Protein AF-A0A7Z3C523-F1 (afdb_monomer)

pLDDT: mean 71.42, std 12.94, range [42.44, 88.38]

Structure (mmCIF, N/CA/C/O backbone):
data_AF-A0A7Z3C523-F1
#
_entry.id   AF-A0A7Z3C523-F1
#
loop_
_atom_site.group_PDB
_atom_site.id
_atom_site.type_symbol
_atom_site.label_atom_id
_atom_site.label_alt_id
_atom_site.label_comp_id
_atom_site.label_asym_id
_atom_site.label_entity_id
_atom_site.label_seq_id
_atom_site.pdbx_PDB_ins_code
_atom_site.Cartn_x
_atom_site.Cartn_y
_atom_site.Cartn_z
_atom_site.occupancy
_atom_site.B_iso_or_equiv
_atom_site.auth_seq_id
_atom_site.auth_comp_id
_atom_site.auth_asym_id
_atom_site.auth_atom_id
_atom_site.pdbx_PDB_model_num
ATOM 1 N N . MET A 1 1 ? -10.509 -6.118 5.341 1.00 52.59 1 MET A N 1
ATOM 2 C CA . MET A 1 1 ? -9.992 -5.883 3.976 1.00 52.59 1 MET A CA 1
ATOM 3 C C . MET A 1 1 ? -8.775 -6.777 3.801 1.00 52.59 1 MET A C 1
ATOM 5 O O . MET A 1 1 ? -7.876 -6.672 4.622 1.00 52.59 1 MET A O 1
ATOM 9 N N . LYS A 1 2 ? -8.774 -7.718 2.848 1.00 52.62 2 LYS A N 1
ATOM 10 C CA . LYS A 1 2 ? -7.589 -8.544 2.566 1.00 52.62 2 LYS A CA 1
ATOM 11 C C . LYS A 1 2 ? -6.796 -7.827 1.483 1.00 52.62 2 LYS A C 1
ATOM 13 O O . LYS A 1 2 ? -7.249 -7.764 0.349 1.00 52.62 2 LYS A O 1
ATOM 18 N N . ILE A 1 3 ? -5.682 -7.211 1.855 1.00 55.28 3 ILE A N 1
ATOM 19 C CA . ILE A 1 3 ? -4.764 -6.637 0.875 1.00 55.28 3 ILE A CA 1
ATOM 20 C C . ILE A 1 3 ? -3.689 -7.685 0.628 1.00 55.28 3 ILE A C 1
ATOM 22 O O . ILE A 1 3 ? -2.849 -7.932 1.486 1.00 55.28 3 ILE A O 1
ATOM 26 N N . GLU A 1 4 ? -3.755 -8.343 -0.524 1.00 59.62 4 GLU A 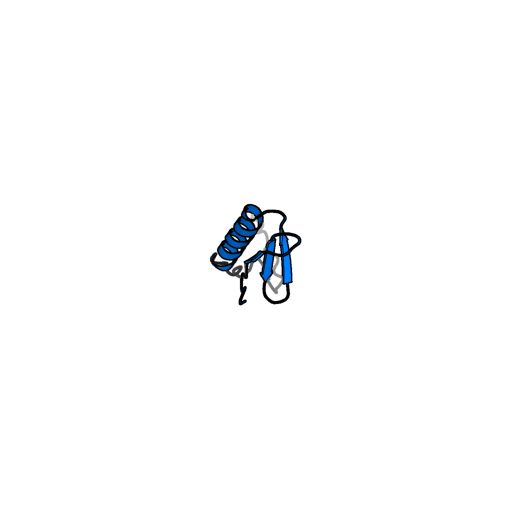N 1
ATOM 27 C CA . GLU A 1 4 ? -2.732 -9.295 -0.952 1.00 59.62 4 GLU A CA 1
ATOM 28 C C . GLU A 1 4 ? -1.670 -8.552 -1.758 1.00 59.62 4 GLU A C 1
ATOM 30 O O . GLU A 1 4 ? -1.852 -8.253 -2.937 1.00 59.62 4 GLU A O 1
ATOM 35 N N . ILE A 1 5 ? -0.561 -8.228 -1.094 1.00 61.06 5 ILE A N 1
ATOM 36 C CA . ILE A 1 5 ? 0.531 -7.454 -1.679 1.00 61.06 5 ILE A CA 1
ATOM 37 C C . ILE A 1 5 ? 1.442 -8.396 -2.461 1.00 61.06 5 ILE A C 1
ATOM 39 O O . ILE A 1 5 ? 2.391 -8.977 -1.934 1.00 61.06 5 ILE A O 1
ATOM 43 N N . ILE A 1 6 ? 1.144 -8.544 -3.746 1.00 64.75 6 ILE A N 1
ATOM 44 C CA . ILE A 1 6 ? 1.953 -9.344 -4.663 1.00 64.75 6 ILE A CA 1
ATOM 45 C C . ILE A 1 6 ? 2.870 -8.391 -5.425 1.00 64.75 6 ILE A C 1
ATOM 47 O O . ILE A 1 6 ? 2.407 -7.636 -6.276 1.00 64.75 6 ILE A O 1
ATOM 51 N N . GLN A 1 7 ? 4.166 -8.423 -5.115 1.00 64.62 7 GLN A N 1
ATOM 52 C CA . GLN A 1 7 ? 5.188 -7.739 -5.908 1.00 64.62 7 GLN A CA 1
ATOM 53 C C . GLN A 1 7 ? 5.520 -8.609 -7.121 1.00 64.62 7 GLN A C 1
ATOM 55 O O . GLN A 1 7 ? 6.067 -9.701 -6.967 1.00 64.62 7 GLN A O 1
ATOM 60 N N . ARG A 1 8 ? 5.199 -8.136 -8.328 1.00 67.38 8 ARG A N 1
ATOM 61 C CA . ARG A 1 8 ? 5.678 -8.763 -9.567 1.00 67.38 8 ARG A CA 1
ATOM 62 C C . ARG A 1 8 ? 6.597 -7.827 -10.330 1.00 67.38 8 ARG A C 1
ATOM 64 O O . ARG A 1 8 ? 6.267 -6.662 -10.545 1.00 67.38 8 ARG A O 1
ATOM 71 N N . HIS A 1 9 ? 7.709 -8.386 -10.793 1.00 69.06 9 HIS A N 1
ATOM 72 C CA . HIS A 1 9 ? 8.510 -7.778 -11.841 1.00 69.06 9 HIS A CA 1
ATOM 73 C C . HIS A 1 9 ? 7.735 -7.883 -13.159 1.00 69.06 9 HIS A C 1
ATOM 75 O O . HIS A 1 9 ? 7.442 -8.983 -13.630 1.00 69.06 9 HIS A O 1
ATOM 81 N N . SER A 1 10 ? 7.349 -6.739 -13.711 1.00 67.94 10 SER A N 1
ATOM 82 C CA . SER A 1 10 ? 6.681 -6.614 -15.005 1.00 67.94 10 SER A CA 1
ATOM 83 C C . SER A 1 10 ? 7.672 -6.028 -16.017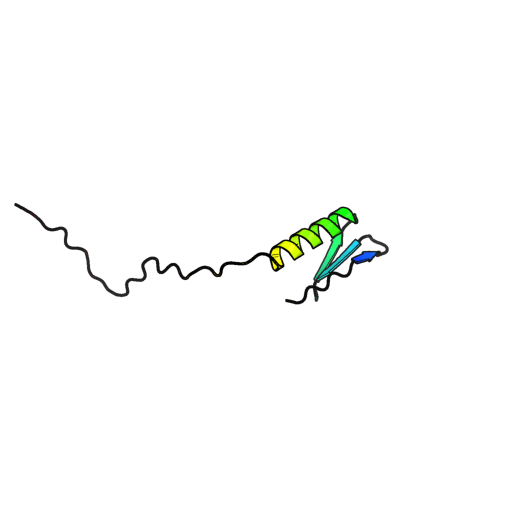 1.00 67.94 10 SER A C 1
ATOM 85 O O . SER A 1 10 ? 8.605 -5.341 -15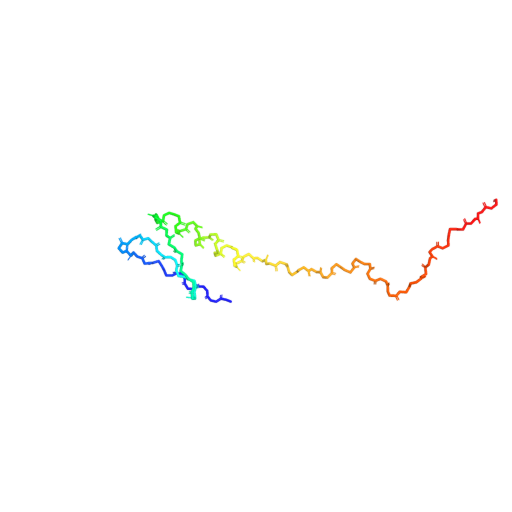.603 1.00 67.94 10 SER A O 1
ATOM 87 N N . PRO A 1 11 ? 7.483 -6.243 -17.331 1.00 70.62 11 PRO A N 1
ATOM 88 C CA . PRO A 1 11 ? 8.359 -5.654 -18.348 1.00 70.62 11 PRO A CA 1
ATOM 89 C C . PRO A 1 11 ? 8.490 -4.125 -18.224 1.00 70.62 11 PRO A C 1
ATOM 91 O O . PRO A 1 11 ? 9.521 -3.568 -18.578 1.00 70.62 11 PRO A O 1
ATOM 94 N N . ASP A 1 12 ? 7.470 -3.466 -17.666 1.00 69.81 12 ASP A N 1
ATOM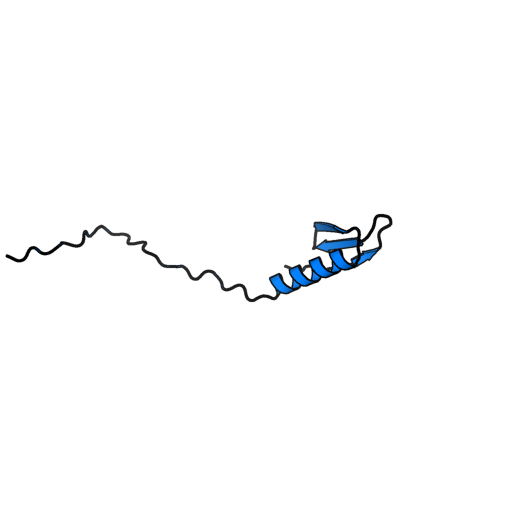 95 C CA . ASP A 1 12 ? 7.414 -2.016 -17.455 1.00 69.81 12 ASP A CA 1
ATOM 96 C C . ASP A 1 12 ? 7.754 -1.557 -16.017 1.00 69.81 12 ASP A C 1
ATOM 98 O O . ASP A 1 12 ? 7.498 -0.402 -15.677 1.00 69.81 12 ASP A O 1
ATOM 102 N N . GLY A 1 13 ? 8.246 -2.437 -15.133 1.00 78.94 13 GLY A N 1
ATOM 103 C CA . GLY A 1 13 ? 8.629 -2.081 -13.755 1.00 78.94 13 GLY A CA 1
ATOM 104 C C . GLY A 1 13 ? 7.935 -2.889 -12.652 1.00 78.94 13 GLY A C 1
ATOM 105 O O . GLY A 1 13 ? 7.630 -4.072 -12.813 1.00 78.94 13 GLY A O 1
ATOM 106 N N . TRP A 1 14 ? 7.711 -2.261 -11.494 1.00 81.44 14 TRP A N 1
ATOM 107 C CA . TRP A 1 14 ? 7.190 -2.912 -10.285 1.00 81.44 14 TRP A CA 1
ATOM 108 C C . TRP A 1 14 ? 5.698 -2.651 -10.111 1.00 81.44 14 TRP A C 1
ATOM 110 O O . TRP A 1 14 ? 5.241 -1.523 -10.274 1.00 81.44 14 TRP A O 1
ATOM 120 N N . VAL A 1 15 ? 4.929 -3.677 -9.744 1.00 81.94 15 VAL A N 1
ATOM 121 C CA . VAL A 1 15 ? 3.481 -3.539 -9.516 1.00 81.94 15 VAL A CA 1
ATOM 122 C C . VAL A 1 15 ? 3.109 -4.062 -8.136 1.00 81.94 15 VAL A C 1
ATOM 124 O O . VAL A 1 15 ? 3.515 -5.159 -7.754 1.00 81.94 15 VAL A O 1
ATOM 127 N N . VAL A 1 16 ? 2.326 -3.265 -7.408 1.00 82.38 16 VAL A N 1
ATOM 128 C CA . VAL A 1 16 ? 1.683 -3.632 -6.145 1.00 82.38 16 VAL A CA 1
ATOM 129 C C . VAL A 1 16 ? 0.208 -3.901 -6.416 1.00 82.38 16 VAL A C 1
ATOM 131 O O . VAL A 1 16 ? -0.527 -3.009 -6.846 1.00 82.38 16 VAL A O 1
ATOM 134 N N . HIS A 1 17 ? -0.220 -5.136 -6.162 1.00 81.62 17 HIS A N 1
ATOM 135 C CA . HIS A 1 17 ? -1.624 -5.533 -6.226 1.00 81.62 17 HIS A CA 1
ATOM 136 C C . HIS A 1 17 ? -2.312 -5.285 -4.876 1.00 81.62 17 HIS A C 1
ATOM 138 O O . HIS A 1 17 ? -1.739 -5.533 -3.819 1.00 81.62 17 HIS A O 1
ATOM 144 N N . MET A 1 18 ? -3.537 -4.770 -4.919 1.00 82.25 18 MET A N 1
ATOM 145 C CA . MET A 1 18 ? -4.392 -4.509 -3.762 1.00 82.25 18 MET A CA 1
ATOM 146 C C . MET A 1 18 ? -5.822 -4.913 -4.122 1.00 82.25 18 MET A C 1
ATOM 148 O O . MET A 1 18 ? -6.601 -4.091 -4.603 1.00 82.25 18 MET A O 1
ATOM 152 N N . ASP A 1 19 ? -6.164 -6.186 -3.916 1.00 77.56 19 ASP A N 1
ATOM 153 C CA . ASP A 1 19 ? -7.447 -6.757 -4.351 1.00 77.56 19 ASP A CA 1
ATOM 154 C C . ASP A 1 19 ? -7.673 -6.487 -5.859 1.00 77.56 19 ASP A C 1
ATOM 156 O O . ASP A 1 19 ? -6.925 -6.997 -6.695 1.00 77.56 19 ASP A O 1
ATOM 160 N N . ARG A 1 20 ? -8.636 -5.637 -6.232 1.00 79.75 20 ARG A N 1
ATOM 161 C CA . ARG A 1 20 ? -8.894 -5.234 -7.631 1.00 79.75 20 ARG A CA 1
ATOM 162 C C . ARG A 1 20 ? -8.051 -4.058 -8.137 1.00 79.75 20 ARG A C 1
ATOM 164 O O . ARG A 1 20 ? -8.149 -3.713 -9.313 1.00 79.75 20 ARG A O 1
ATOM 171 N N . LEU A 1 21 ? -7.259 -3.421 -7.280 1.00 81.62 21 LEU A N 1
ATOM 172 C CA . LEU A 1 21 ? -6.447 -2.254 -7.622 1.00 81.62 21 LEU A CA 1
ATOM 173 C C . LEU A 1 21 ? -4.995 -2.653 -7.894 1.00 81.62 21 LEU A C 1
ATOM 175 O O . LEU A 1 21 ? -4.447 -3.547 -7.253 1.00 81.62 21 LEU A O 1
ATOM 179 N N . GLN A 1 22 ? -4.362 -1.968 -8.843 1.00 85.38 22 GLN A N 1
ATOM 180 C CA . GLN A 1 22 ? -2.954 -2.157 -9.188 1.00 85.38 22 GLN A CA 1
ATOM 181 C C . GLN A 1 22 ? -2.263 -0.797 -9.224 1.00 85.38 22 GLN A C 1
ATOM 183 O O . GLN A 1 22 ? -2.763 0.131 -9.859 1.00 85.38 22 GLN A O 1
ATOM 188 N N . VAL A 1 23 ? -1.116 -0.683 -8.557 1.00 84.00 23 VAL A N 1
ATOM 189 C CA . VAL A 1 23 ? -0.298 0.538 -8.546 1.00 84.00 23 VAL A CA 1
ATOM 190 C C . VAL A 1 23 ? 1.085 0.205 -9.085 1.00 84.00 23 VAL A C 1
ATOM 192 O O . VAL A 1 23 ? 1.722 -0.745 -8.631 1.00 84.00 23 VAL A O 1
ATOM 195 N N . ARG A 1 24 ? 1.528 0.974 -10.083 1.00 86.00 24 ARG A N 1
ATOM 196 C CA . ARG A 1 24 ? 2.811 0.784 -10.769 1.00 86.00 24 ARG A CA 1
ATOM 197 C C . ARG A 1 24 ? 3.863 1.715 -10.171 1.00 86.00 24 ARG A C 1
ATOM 199 O O . ARG A 1 24 ? 3.566 2.868 -9.869 1.00 86.00 24 ARG A O 1
ATOM 206 N N . PHE A 1 25 ? 5.087 1.220 -10.056 1.00 84.81 25 PHE A N 1
ATOM 207 C CA . PHE A 1 25 ? 6.249 1.933 -9.546 1.00 84.81 25 PHE A CA 1
ATOM 208 C C . PHE A 1 25 ? 7.444 1.721 -10.471 1.00 84.81 25 PHE A C 1
ATOM 210 O O . PHE A 1 25 ? 7.649 0.635 -11.016 1.00 84.81 25 PHE A O 1
ATOM 217 N N . ASN A 1 26 ? 8.268 2.758 -10.591 1.00 85.44 26 ASN A N 1
ATOM 218 C CA . ASN A 1 26 ? 9.478 2.720 -11.412 1.00 85.44 26 ASN A CA 1
ATOM 219 C C . ASN A 1 26 ? 10.661 2.062 -10.679 1.00 85.44 26 ASN A C 1
ATOM 221 O O . ASN A 1 26 ? 11.613 1.628 -11.318 1.00 85.44 26 ASN A O 1
ATOM 225 N N . SER A 1 27 ? 10.580 1.946 -9.347 1.00 83.25 27 SER A N 1
ATOM 226 C CA . SER A 1 27 ? 11.642 1.401 -8.497 1.00 83.25 27 SER A CA 1
ATOM 227 C C . SER A 1 27 ? 11.088 0.481 -7.412 1.00 83.25 27 SER A C 1
ATOM 229 O O . SER A 1 27 ? 10.027 0.742 -6.841 1.00 83.25 27 SER A O 1
ATOM 231 N N . LEU A 1 28 ? 11.864 -0.551 -7.067 1.00 82.31 28 LEU A N 1
ATOM 232 C CA . LEU A 1 28 ? 11.554 -1.481 -5.977 1.00 82.31 28 LEU A CA 1
ATOM 233 C C . LEU A 1 28 ? 11.396 -0.756 -4.636 1.00 82.31 28 LEU A C 1
ATOM 235 O O . LEU A 1 28 ? 10.478 -1.049 -3.879 1.00 82.31 28 LEU A O 1
ATOM 239 N N . GLU A 1 29 ? 12.273 0.208 -4.356 1.00 86.62 29 GLU A N 1
ATOM 240 C CA . GLU A 1 29 ? 12.276 0.952 -3.093 1.00 86.62 29 GLU A CA 1
ATOM 241 C C . GLU A 1 29 ? 10.964 1.722 -2.880 1.00 86.62 29 GLU A C 1
ATOM 243 O O . GLU A 1 29 ? 10.374 1.657 -1.805 1.00 86.62 29 GLU A O 1
ATOM 248 N N . GLN A 1 30 ? 10.440 2.355 -3.937 1.00 86.69 30 GLN A N 1
ATOM 249 C CA . GLN A 1 30 ? 9.153 3.054 -3.889 1.00 86.69 30 GLN A CA 1
ATOM 250 C C . GLN A 1 30 ? 7.986 2.089 -3.670 1.00 86.69 30 GLN A C 1
ATOM 252 O O . GLN A 1 30 ? 7.116 2.357 -2.841 1.00 86.69 30 GLN A O 1
ATOM 257 N N . ALA A 1 31 ? 7.986 0.954 -4.377 1.00 85.31 31 ALA A N 1
ATOM 258 C CA . ALA A 1 31 ? 6.973 -0.079 -4.185 1.00 85.31 31 ALA A CA 1
ATOM 259 C C . ALA A 1 31 ? 6.998 -0.608 -2.742 1.00 85.31 31 ALA A C 1
ATOM 261 O O . ALA A 1 31 ? 5.948 -0.764 -2.120 1.00 85.31 31 ALA A O 1
ATOM 262 N N . ARG A 1 32 ? 8.193 -0.828 -2.181 1.00 85.06 32 ARG A N 1
ATOM 263 C CA . ARG A 1 32 ? 8.363 -1.323 -0.815 1.00 85.06 32 ARG A CA 1
ATOM 264 C C . ARG A 1 32 ? 7.925 -0.303 0.230 1.00 85.06 32 ARG A C 1
ATOM 266 O O . ARG A 1 32 ? 7.189 -0.678 1.136 1.00 85.06 32 ARG A O 1
ATOM 273 N N . ALA A 1 33 ? 8.322 0.960 0.089 1.00 88.38 33 ALA A N 1
ATOM 274 C CA . ALA A 1 33 ? 7.917 2.033 0.996 1.00 88.38 33 ALA A CA 1
ATOM 275 C C . ALA A 1 33 ? 6.392 2.230 1.001 1.00 88.38 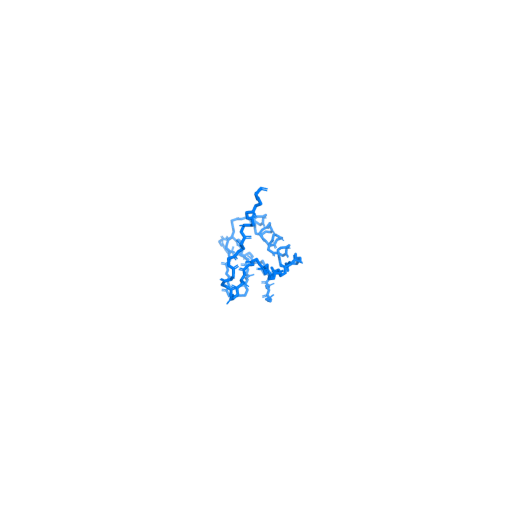33 ALA A C 1
ATOM 277 O O . ALA A 1 33 ? 5.786 2.388 2.059 1.00 88.38 33 ALA A O 1
ATOM 278 N N . PHE A 1 34 ? 5.755 2.149 -0.173 1.00 87.31 34 PHE A N 1
ATOM 279 C CA . PHE A 1 34 ? 4.298 2.210 -0.287 1.00 87.31 34 PHE A CA 1
ATOM 280 C C . PHE A 1 34 ? 3.611 1.061 0.461 1.00 87.31 34 PHE A C 1
ATOM 282 O O . PHE A 1 34 ? 2.659 1.283 1.207 1.00 87.31 34 PHE A O 1
ATOM 289 N N . VAL A 1 35 ? 4.111 -0.163 0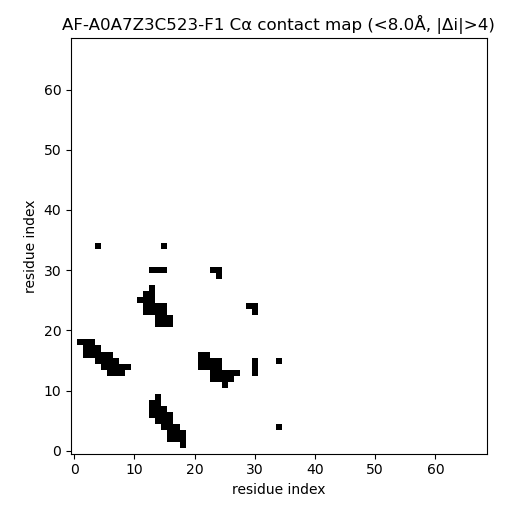.273 1.00 84.62 35 VAL A N 1
ATOM 290 C CA . VAL A 1 35 ? 3.616 -1.368 0.949 1.00 84.62 35 VAL A CA 1
ATOM 291 C C . VAL A 1 35 ? 3.756 -1.258 2.463 1.00 84.62 35 VAL A C 1
ATOM 293 O O . VAL A 1 35 ? 2.798 -1.536 3.180 1.00 84.62 35 VAL A O 1
ATOM 296 N N . ASP A 1 36 ? 4.921 -0.825 2.937 1.00 86.25 36 ASP A N 1
ATOM 297 C CA . ASP A 1 36 ? 5.221 -0.679 4.361 1.00 86.25 36 ASP A CA 1
ATOM 298 C C . ASP A 1 36 ? 4.284 0.342 5.024 1.00 86.25 36 ASP A C 1
ATOM 300 O O . ASP A 1 36 ? 3.603 0.035 6.003 1.00 86.25 36 ASP A O 1
ATOM 304 N N . GLN A 1 37 ? 4.119 1.512 4.398 1.00 87.12 3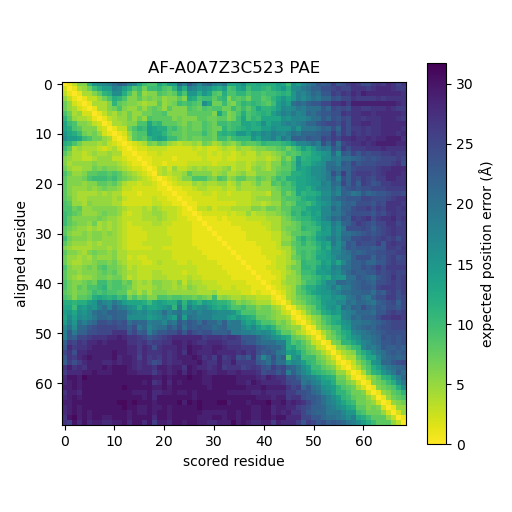7 GLN A N 1
ATOM 305 C CA . GLN A 1 37 ? 3.195 2.544 4.864 1.00 87.12 37 GLN A CA 1
ATOM 306 C C . GLN A 1 37 ? 1.736 2.064 4.861 1.00 87.12 37 GLN A C 1
ATOM 308 O O . GLN A 1 37 ? 0.975 2.373 5.782 1.00 87.12 37 GLN A O 1
ATOM 313 N N . LEU A 1 38 ? 1.316 1.339 3.820 1.00 85.00 38 LEU A N 1
ATOM 314 C CA . LEU A 1 38 ? -0.045 0.820 3.723 1.00 85.00 38 LEU A CA 1
ATOM 315 C C . LEU A 1 38 ? -0.317 -0.205 4.828 1.00 85.00 38 LEU A C 1
ATOM 317 O O . LEU A 1 38 ? -1.347 -0.121 5.497 1.00 85.00 38 LEU A O 1
ATOM 321 N N . GLN A 1 39 ? 0.624 -1.121 5.054 1.00 83.12 39 GLN A N 1
ATOM 322 C CA . GLN A 1 39 ? 0.526 -2.125 6.105 1.00 83.12 39 GLN A CA 1
ATOM 323 C C . GLN A 1 39 ? 0.496 -1.477 7.492 1.00 83.12 39 GLN A C 1
ATOM 325 O O . GLN A 1 39 ? -0.372 -1.816 8.294 1.00 83.12 39 GLN A O 1
ATOM 330 N N . ALA A 1 40 ? 1.366 -0.494 7.743 1.00 85.56 40 ALA A N 1
ATOM 331 C CA . ALA A 1 40 ? 1.394 0.252 8.996 1.00 85.56 40 ALA A CA 1
ATOM 332 C C . ALA A 1 40 ? 0.071 0.979 9.263 1.00 85.56 40 ALA A C 1
ATOM 334 O O . ALA A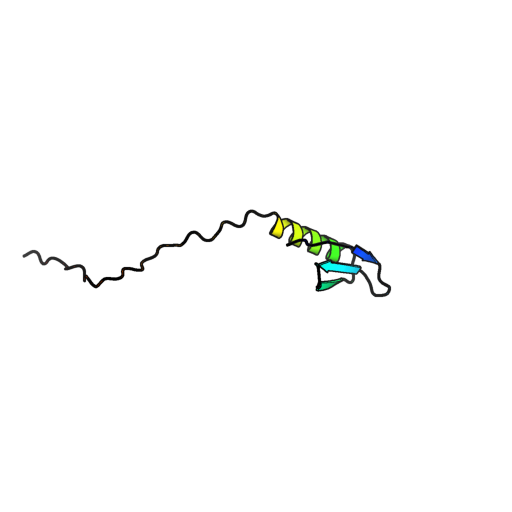 1 40 ? -0.402 1.007 10.394 1.00 85.56 40 ALA A O 1
ATOM 335 N N . ARG A 1 41 ? -0.572 1.538 8.228 1.00 84.19 41 ARG A N 1
ATOM 336 C CA . ARG A 1 41 ? -1.886 2.179 8.384 1.00 84.19 41 ARG A CA 1
ATOM 337 C C . ARG A 1 41 ? -3.005 1.186 8.663 1.00 84.19 41 ARG A C 1
ATOM 339 O O . ARG A 1 41 ? -3.922 1.558 9.372 1.00 84.19 41 ARG A O 1
ATOM 346 N N . ILE A 1 42 ? -2.957 -0.022 8.108 1.00 81.94 42 ILE A N 1
ATOM 347 C CA . ILE A 1 42 ? -3.981 -1.055 8.344 1.00 81.94 42 ILE A CA 1
ATOM 348 C C . ILE A 1 42 ? -3.841 -1.665 9.734 1.00 81.94 42 ILE A C 1
ATOM 350 O O . ILE A 1 42 ? -4.848 -1.968 10.368 1.00 81.94 42 ILE A O 1
ATOM 354 N N . ASP A 1 43 ? -2.601 -1.865 10.175 1.00 79.00 43 ASP A N 1
ATOM 355 C CA . ASP A 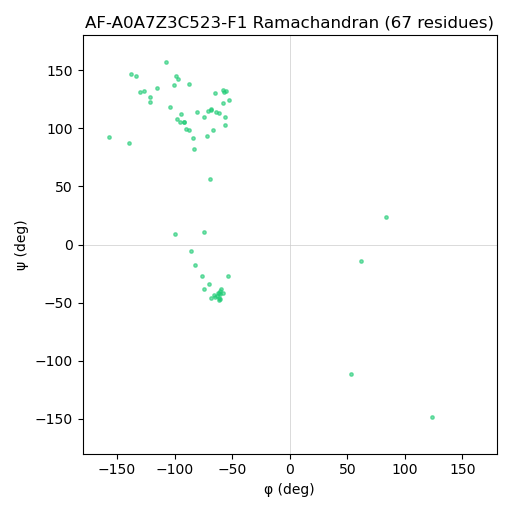1 43 ? -2.290 -2.405 11.497 1.00 79.00 43 ASP A CA 1
ATOM 356 C C . ASP A 1 43 ? -2.483 -1.362 12.606 1.00 79.00 43 ASP A C 1
ATOM 358 O O . ASP A 1 43 ? -2.807 -1.706 13.743 1.00 79.00 43 ASP A O 1
ATOM 362 N N . ALA A 1 44 ? -2.338 -0.074 12.274 1.00 79.62 44 ALA A N 1
ATOM 363 C CA . ALA A 1 44 ? -2.514 0.998 13.236 1.00 79.62 44 ALA A CA 1
ATOM 364 C C . ALA A 1 44 ? -3.898 0.917 13.904 1.00 79.62 44 ALA A C 1
ATOM 366 O O . ALA A 1 44 ? -4.922 0.850 13.215 1.00 79.62 44 ALA A O 1
ATOM 367 N N . PRO A 1 45 ? -3.966 1.013 15.245 1.00 76.88 45 PRO A N 1
ATOM 368 C CA . PRO A 1 45 ? -5.236 1.101 15.938 1.00 76.88 45 PRO A CA 1
ATOM 369 C C . PRO A 1 45 ? -5.945 2.371 15.468 1.00 76.88 45 PRO A C 1
ATOM 371 O O . PRO A 1 45 ? -5.488 3.486 15.715 1.00 76.88 45 PRO A O 1
ATOM 374 N N . HIS A 1 46 ? -7.058 2.210 14.758 1.00 70.25 46 HIS A N 1
ATOM 375 C CA . HIS A 1 46 ? -7.943 3.313 14.414 1.00 70.25 46 HIS A CA 1
ATOM 376 C C . HIS A 1 46 ? -8.934 3.495 15.564 1.00 70.25 46 HIS A C 1
ATOM 378 O O . HIS A 1 46 ? -9.912 2.744 15.630 1.00 70.25 46 HIS A O 1
ATOM 384 N N . PRO A 1 47 ? -8.714 4.444 16.496 1.00 71.94 47 PRO A N 1
ATOM 385 C CA . PRO A 1 47 ? -9.737 4.760 17.474 1.00 71.94 47 PRO A CA 1
ATOM 386 C C . PRO A 1 47 ? -10.986 5.186 16.709 1.00 71.94 47 PRO A C 1
ATOM 388 O O . PRO A 1 47 ? -10.954 6.120 15.905 1.00 71.94 47 PRO A O 1
ATOM 391 N N . TRP A 1 48 ? -12.086 4.473 16.939 1.00 62.16 48 TRP A N 1
ATOM 392 C CA . TRP A 1 48 ? -13.377 4.906 16.436 1.00 62.16 48 TRP A CA 1
ATOM 393 C C . TRP A 1 48 ? -13.634 6.310 16.988 1.00 62.16 48 TRP A C 1
ATOM 395 O O . TRP A 1 48 ? -13.431 6.503 18.195 1.00 62.16 48 TRP A O 1
ATOM 405 N N . PRO A 1 49 ? -14.032 7.296 16.159 1.00 72.00 49 PRO A N 1
ATOM 406 C CA . PRO A 1 49 ? -14.399 8.599 16.676 1.00 72.00 49 PRO A CA 1
ATOM 407 C C . PRO A 1 49 ? -15.504 8.364 17.696 1.00 72.00 49 PRO A C 1
ATOM 409 O O . PRO A 1 49 ? -16.609 7.930 17.361 1.00 72.00 49 PRO A O 1
ATOM 412 N N . GLN A 1 50 ? -15.170 8.575 18.967 1.00 76.00 50 GLN A N 1
ATOM 413 C CA . GLN A 1 50 ? -16.175 8.534 20.008 1.00 76.00 50 GLN A CA 1
ATOM 414 C C . GLN A 1 50 ? -17.204 9.585 19.612 1.00 76.00 50 GLN A C 1
ATOM 416 O O . GLN A 1 50 ? -16.789 10.674 19.198 1.00 76.00 50 GLN A O 1
ATOM 421 N N . PRO A 1 51 ? -18.511 9.272 19.653 1.00 69.19 51 PRO A N 1
ATOM 422 C CA . PRO A 1 51 ? -19.522 10.270 19.390 1.00 69.19 51 PRO A CA 1
ATOM 423 C C . PRO A 1 51 ? -19.260 11.398 20.375 1.00 69.19 51 PRO A C 1
ATOM 425 O O . PRO A 1 51 ? -19.534 11.280 21.570 1.00 69.19 51 PRO A O 1
ATOM 428 N N . VAL A 1 52 ? -18.662 12.480 19.878 1.00 64.81 52 VAL A N 1
ATOM 429 C CA . VAL A 1 52 ? -18.603 13.709 20.627 1.00 64.81 52 VAL A CA 1
ATOM 430 C C . VAL A 1 52 ? -20.060 14.123 20.688 1.00 64.81 52 VAL A C 1
ATOM 432 O O . VAL A 1 52 ? -20.645 14.626 19.732 1.00 64.81 52 VAL A O 1
ATOM 435 N N . VAL A 1 53 ? -20.699 13.815 21.809 1.00 62.44 53 VAL A N 1
ATOM 436 C CA . VAL A 1 53 ? -21.995 14.369 22.179 1.00 62.44 53 VAL A CA 1
ATOM 437 C C . VAL A 1 53 ? -21.785 15.854 22.488 1.00 62.44 53 VAL A C 1
ATOM 439 O O . VAL A 1 53 ? -22.059 16.334 23.583 1.00 62.44 53 VAL A O 1
ATOM 442 N N . GLN A 1 54 ? -21.239 16.610 21.531 1.00 60.91 54 GLN A N 1
ATOM 443 C CA . GLN A 1 54 ? -21.119 18.052 21.622 1.00 60.91 54 GLN A CA 1
ATOM 444 C C . GLN A 1 54 ? -22.455 18.645 21.192 1.00 60.91 54 GLN A C 1
ATOM 446 O O . GLN A 1 54 ? -22.672 19.045 20.055 1.00 60.91 54 GLN A O 1
ATOM 451 N N . GLY A 1 55 ? -23.377 18.672 22.149 1.00 59.38 55 GLY A N 1
ATOM 452 C CA . GLY A 1 55 ? -24.385 19.721 22.188 1.00 59.38 55 GLY A CA 1
ATOM 453 C C . GLY A 1 55 ? -25.628 19.540 21.325 1.00 59.38 55 GLY A C 1
ATOM 454 O O . GLY A 1 55 ? -26.299 20.541 21.085 1.00 59.38 55 GLY A O 1
ATOM 455 N N . TRP A 1 56 ? -26.029 18.324 20.939 1.00 59.78 56 TRP A N 1
ATOM 456 C CA . TRP A 1 56 ? -27.442 18.156 20.589 1.00 59.78 56 TRP A CA 1
ATOM 457 C C . TRP A 1 56 ? -28.283 18.209 21.869 1.00 59.78 56 TRP A C 1
ATOM 459 O O . TRP A 1 56 ? -28.441 17.219 22.582 1.00 59.78 56 TRP A O 1
ATOM 469 N N . ARG A 1 57 ? -28.781 19.406 22.198 1.00 61.19 57 ARG A N 1
ATOM 470 C CA . ARG A 1 57 ? -29.880 19.586 23.148 1.00 61.19 57 ARG A CA 1
ATOM 471 C C . ARG A 1 57 ? -31.182 19.657 22.351 1.00 61.19 57 ARG A C 1
ATOM 473 O O . ARG A 1 57 ? -31.380 20.656 21.664 1.00 61.19 57 ARG A O 1
ATOM 480 N N . PRO A 1 58 ? -32.082 18.668 22.455 1.00 58.56 58 PRO A N 1
ATOM 481 C CA . PRO A 1 58 ? -33.358 18.717 21.750 1.00 58.56 58 PRO A CA 1
ATOM 482 C C . PRO A 1 58 ? -34.393 19.683 22.335 1.00 58.56 58 PRO A C 1
ATOM 484 O O . PRO A 1 58 ? -35.543 19.604 21.926 1.00 58.56 58 PRO A O 1
ATOM 487 N N . ASP A 1 59 ? -34.052 20.571 23.281 1.00 58.69 59 ASP A N 1
ATOM 488 C CA . ASP A 1 59 ? -35.072 21.434 23.893 1.00 58.69 59 ASP A CA 1
ATOM 489 C C . ASP A 1 59 ? -34.530 22.738 24.527 1.00 58.69 59 ASP A C 1
ATOM 491 O O . ASP A 1 59 ? -34.085 22.793 25.675 1.00 58.69 59 ASP A O 1
ATOM 495 N N . GLY A 1 60 ? -34.524 23.810 23.732 1.00 57.91 60 GLY A N 1
ATOM 496 C CA . GLY A 1 60 ? -35.303 25.037 23.974 1.00 57.91 60 GLY A CA 1
ATOM 497 C C . GLY A 1 60 ? -35.129 25.940 25.210 1.00 57.91 60 GLY A C 1
ATOM 498 O O . GLY A 1 60 ? -35.635 27.062 25.156 1.00 57.91 60 GLY A O 1
ATOM 499 N N . ARG A 1 61 ? -34.460 25.579 26.316 1.00 53.41 61 ARG A N 1
ATOM 500 C CA . ARG A 1 61 ? -34.427 26.484 27.495 1.00 53.41 61 ARG A CA 1
ATOM 501 C C . ARG A 1 61 ? -33.240 27.446 27.510 1.00 53.41 61 ARG A C 1
ATOM 503 O O . ARG A 1 61 ? -32.117 27.085 27.852 1.00 53.41 61 ARG A O 1
ATOM 510 N N . ARG A 1 62 ? -33.543 28.714 27.209 1.00 53.66 62 ARG A N 1
ATOM 511 C CA . ARG A 1 62 ? -32.692 29.892 27.440 1.00 53.66 62 ARG A CA 1
ATOM 512 C C . ARG A 1 62 ? -32.255 29.928 28.912 1.00 53.66 62 ARG A C 1
ATOM 514 O O . ARG A 1 62 ? -33.104 29.940 29.801 1.00 53.66 62 ARG A O 1
ATOM 521 N N . ALA A 1 63 ? -30.948 29.968 29.174 1.00 51.88 63 ALA A N 1
ATOM 522 C CA . ALA A 1 63 ? -30.432 30.239 30.512 1.00 51.88 63 ALA A CA 1
ATOM 523 C C . ALA A 1 63 ? -30.836 31.668 30.913 1.00 51.88 63 ALA A C 1
ATOM 525 O O . ALA A 1 63 ? -30.423 32.638 30.278 1.00 51.88 63 ALA A O 1
ATOM 526 N N . ALA A 1 64 ? -31.694 31.790 31.926 1.00 50.16 64 ALA A N 1
ATOM 527 C CA . ALA A 1 64 ? -32.065 33.072 32.504 1.00 50.16 64 ALA A CA 1
ATOM 528 C C . ALA A 1 64 ? -30.849 33.669 33.225 1.00 50.16 64 ALA A C 1
ATOM 530 O O . ALA A 1 64 ? -30.357 33.102 34.200 1.00 50.16 64 ALA A O 1
ATOM 531 N N . VAL A 1 65 ? -30.372 34.818 32.743 1.00 53.00 65 VAL A N 1
ATOM 532 C CA . VAL A 1 65 ? -29.405 35.641 33.472 1.00 53.00 65 VAL A CA 1
ATOM 533 C C . VAL A 1 65 ? -30.160 36.339 34.601 1.00 53.00 65 VAL A C 1
ATOM 535 O O . VAL A 1 65 ? -31.049 37.158 34.373 1.00 53.00 65 VAL A O 1
ATOM 538 N N . GLY A 1 66 ? -29.885 35.921 35.835 1.00 42.44 66 GLY A N 1
ATOM 539 C CA . GLY A 1 66 ? -30.506 36.474 37.030 1.00 42.44 66 GLY A CA 1
ATOM 540 C C . GLY A 1 66 ? -30.039 37.905 37.266 1.00 42.44 66 GLY A C 1
ATOM 541 O O . GLY A 1 66 ? -28.865 38.137 37.544 1.00 42.44 66 GLY A O 1
ATOM 542 N N . GLY A 1 67 ? -30.972 38.853 37.192 1.00 50.16 67 GLY A N 1
ATOM 543 C CA . GLY A 1 67 ? -30.792 40.183 37.756 1.00 50.16 67 GLY A CA 1
ATOM 544 C C . GLY A 1 67 ? -30.683 40.090 39.276 1.00 50.16 67 GLY A C 1
ATOM 545 O O . GLY A 1 67 ? -31.521 39.468 39.933 1.00 50.16 67 GLY A O 1
ATOM 546 N N . LYS A 1 68 ? -29.657 40.720 39.842 1.00 47.56 68 LYS A N 1
ATOM 547 C CA . LYS A 1 68 ? -29.597 41.021 41.268 1.00 47.56 68 LYS A CA 1
ATOM 548 C C . LYS A 1 68 ? -29.468 42.533 41.409 1.00 47.56 68 LYS A C 1
ATOM 550 O O . LYS A 1 68 ? -28.619 43.147 40.771 1.00 47.56 68 LYS A O 1
ATOM 555 N N . ARG A 1 69 ? -30.442 43.061 42.145 1.00 54.03 69 ARG A N 1
ATOM 556 C CA . ARG A 1 69 ? -30.570 44.436 42.622 1.00 54.03 69 ARG A CA 1
ATOM 557 C C . ARG A 1 69 ? -29.412 44.797 43.539 1.00 54.03 69 ARG A C 1
ATOM 559 O O . ARG A 1 69 ? -28.905 43.856 44.193 1.00 54.03 69 ARG A O 1
#

Foldseek 3Di:
DDADFDWDQDPQATWGGGPPDIDGDNDPVVSVVVVVVVVCVVPDDDPDPDPPPPDPDVDDDDDDDDDDD

Secondary structure (DSSP, 8-state):
------EEEETTEEEEEETTEEEEESSHHHHHHHHHHHHHHHHS--------------S----------

Sequence (69 aa):
MKIEIIQRHSPDGWVVHMDRLQVRFNSLEQARAFVDQLQARIDAPHPWPQPVVQGWRPDGRRAAVGGKR

Organism: Pseudomonas fluorescens (NCBI:txid294)

Radius of gyration: 25.74 Å; Cα contacts (8 Å, |Δi|>4): 51; chains: 1; bounding box: 48×54×61 Å

Mean predicted aligned error: 14.33 Å

Solvent-accessible surface area (backbone atoms only — not comparable to full-atom values): 4685 Å² total; per-residue (Å²): 134,79,70,56,76,49,81,42,89,47,102,87,33,34,37,44,35,44,70,95,44,76,46,80,28,89,41,67,68,60,47,49,53,52,50,52,54,51,49,52,60,71,69,44,85,74,79,72,81,69,82,75,82,78,73,88,69,96,68,90,74,77,82,79,82,80,85,76,134

Nearest PDB structures (foldseek):
  3h9j-assembly1_B  TM=5.827E-01  e=4.175E+00  Escherichia coli
  3h5a-assembly1_D  TM=5.860E-01  e=4.464E+00  Escherichia coli
  6pcm-assembly2_B  TM=5.640E-01  e=4.773E+00  Mycolicibacterium smegmatis MC2 155
  6om4-assembly2_B  TM=6.014E-01  e=7.135E+00  Escherichia coli
  3h5r-assembly1_B  TM=5.863E-01  e=9.329E+00  Escherichia coli